Protein AF-A0A816X265-F1 (afdb_monomer)

Radius of gyration: 23.45 Å; Cα contacts (8 Å, |Δi|>4): 28; chains: 1; bounding box: 65×32×49 Å

Sequence (91 aa):
MHWKQKQFATPVAAFASTLPAPPTHVELQPIDYFYAMFGQESIRLLMDQSNLYSVQKDPNKPVRVTEMKMNRFIGVLMMTGVYSFPEQRIF

Mean predicted aligned error: 12.73 Å

Seconda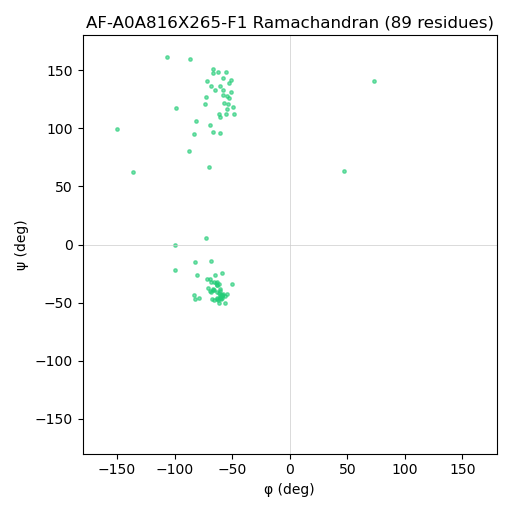ry structure (DSSP, 8-state):
---------PPP-S--SPPPPPP-SPPPPHHHHHHHHH-HHHHHHHHHHHHHHHHHH-TTS-----HHHHHHHHHHHHHHHHS--------

pLDDT: mean 83.76, std 12.98, range [43.03, 97.56]

Organism: NCBI:txid392030

Solvent-accessible surface area (backbone atoms only — not comparable to full-atom values): 5999 Å² total; per-residue (Å²): 135,87,77,78,87,67,78,84,74,78,75,77,76,85,77,82,72,80,78,76,78,76,76,90,60,81,81,69,55,77,68,53,55,52,38,72,75,61,39,69,65,48,55,53,50,52,34,52,53,52,34,53,49,28,38,75,75,36,70,92,63,55,72,71,62,44,69,70,56,50,54,51,50,52,51,50,54,54,47,56,73,73,42,81,71,76,80,77,77,83,124

Foldseek 3Di:
DCPDPDDDDPPDPPPPDDDPDDPPDDDDDPVVVVCVVQNPVNLVVVQVVQQVVQCVVPVVDGPNDDSVNSVVVVVVVVVCVVDPDDPPPPD

InterPro domains:
  IPR029526 PiggyBac transposable element-derived protein [PF13843] (30-87)

Structure (mmCIF, N/CA/C/O backbone):
data_AF-A0A816X265-F1
#
_entry.id   AF-A0A816X265-F1
#
loop_
_atom_site.group_PDB
_atom_site.id
_atom_site.type_symbol
_atom_site.label_atom_id
_atom_site.label_alt_id
_atom_site.label_comp_id
_atom_site.label_asym_id
_atom_site.label_entity_id
_atom_site.label_seq_id
_atom_site.pdbx_PDB_ins_code
_atom_site.Cartn_x
_atom_site.Cartn_y
_atom_site.Cartn_z
_atom_site.occupancy
_atom_site.B_iso_or_equiv
_atom_site.auth_seq_id
_atom_site.auth_comp_id
_atom_site.auth_asym_id
_atom_site.auth_atom_id
_atom_site.pdbx_PDB_model_num
ATOM 1 N N . MET A 1 1 ? 50.536 16.577 14.524 1.00 43.03 1 MET A N 1
ATOM 2 C CA . MET A 1 1 ? 50.134 15.412 13.704 1.00 43.03 1 MET A CA 1
ATOM 3 C C . MET A 1 1 ? 49.428 15.912 12.446 1.00 43.03 1 MET A C 1
ATOM 5 O O . MET A 1 1 ? 48.255 16.249 12.504 1.00 43.03 1 MET A O 1
ATOM 9 N N . HIS A 1 2 ? 50.151 16.027 11.329 1.00 57.09 2 HIS A N 1
ATOM 10 C CA . HIS A 1 2 ? 49.587 16.386 10.021 1.00 57.09 2 HIS A CA 1
ATOM 11 C C . HIS A 1 2 ? 49.123 15.114 9.309 1.00 57.09 2 HIS A C 1
ATOM 13 O O . HIS A 1 2 ? 49.848 14.540 8.496 1.00 57.09 2 HIS A O 1
ATOM 19 N N . TRP A 1 3 ? 47.940 14.617 9.664 1.00 59.84 3 TRP A N 1
ATOM 20 C CA . TRP A 1 3 ? 47.332 13.544 8.889 1.00 59.84 3 TRP A CA 1
ATOM 21 C C . TRP A 1 3 ? 46.846 14.1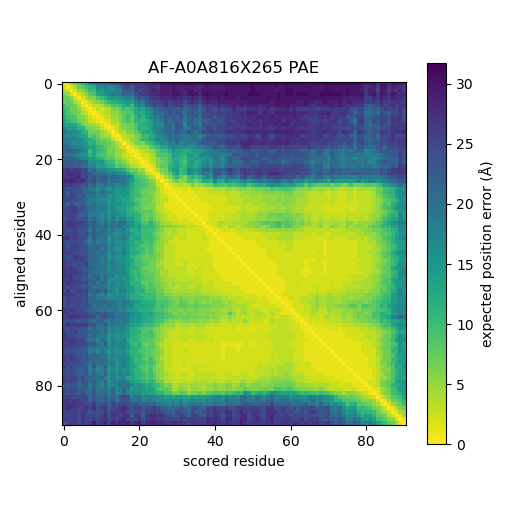42 7.561 1.00 59.84 3 TRP A C 1
ATOM 23 O O . TRP A 1 3 ? 46.257 15.218 7.507 1.00 59.84 3 TRP A O 1
ATOM 33 N N . LYS A 1 4 ? 47.283 13.507 6.477 1.00 60.84 4 LYS A N 1
ATOM 34 C CA . LYS A 1 4 ? 47.405 14.070 5.132 1.00 60.84 4 LYS A CA 1
ATOM 35 C C . LYS A 1 4 ? 46.110 14.710 4.613 1.00 60.84 4 LYS A C 1
ATOM 37 O O . LYS A 1 4 ? 45.138 14.007 4.357 1.00 60.84 4 LYS A O 1
ATOM 42 N N . GLN A 1 5 ? 46.176 16.003 4.292 1.00 65.06 5 GLN A N 1
ATOM 43 C CA . GLN A 1 5 ? 45.273 16.674 3.351 1.00 65.06 5 GLN A CA 1
ATOM 44 C C . GLN A 1 5 ? 45.5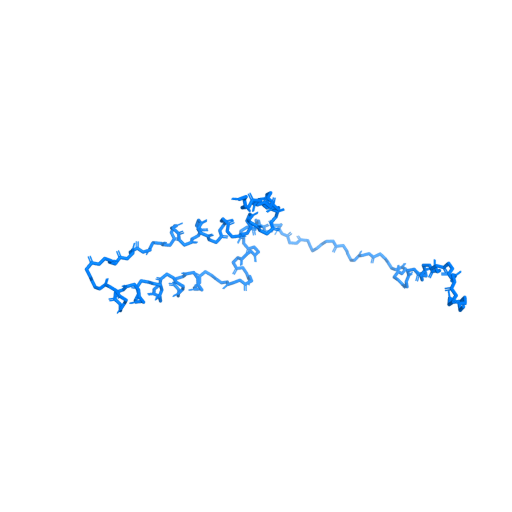62 16.193 1.918 1.00 65.06 5 GLN A C 1
ATOM 46 O O . GLN A 1 5 ? 46.090 16.930 1.088 1.00 65.06 5 GLN A O 1
ATOM 51 N N . LYS A 1 6 ? 45.295 14.921 1.614 1.00 68.25 6 LYS A N 1
ATOM 52 C CA . LYS A 1 6 ? 45.280 14.493 0.213 1.00 68.25 6 LYS A CA 1
ATOM 53 C C . LYS A 1 6 ? 44.003 15.041 -0.418 1.00 68.25 6 LYS A C 1
ATOM 55 O O . LYS A 1 6 ? 42.915 14.714 0.046 1.00 68.25 6 LYS A O 1
ATOM 60 N N . G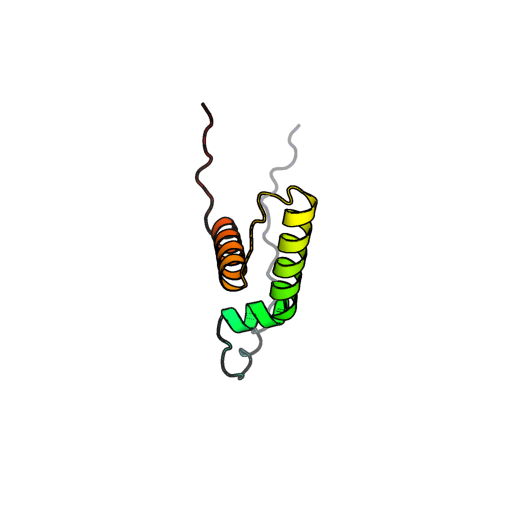LN A 1 7 ? 44.143 15.859 -1.462 1.00 72.56 7 GLN A N 1
ATOM 61 C CA . GLN A 1 7 ? 43.027 16.182 -2.347 1.00 72.56 7 GLN A CA 1
ATOM 62 C C . GLN A 1 7 ? 42.406 14.871 -2.829 1.00 72.56 7 GLN A C 1
ATOM 64 O O . GLN A 1 7 ? 43.111 13.983 -3.315 1.00 72.56 7 GLN A O 1
ATOM 69 N N . PHE A 1 8 ? 41.097 14.736 -2.633 1.00 76.69 8 PHE A N 1
ATOM 70 C CA . PHE A 1 8 ? 40.336 13.618 -3.160 1.00 76.69 8 PHE A CA 1
ATOM 71 C C . PHE A 1 8 ? 40.459 13.639 -4.686 1.00 76.69 8 PHE A C 1
ATOM 73 O O . PHE A 1 8 ? 39.949 14.542 -5.344 1.00 76.69 8 PHE A O 1
ATOM 80 N N . ALA A 1 9 ? 41.188 12.673 -5.240 1.00 79.31 9 ALA A N 1
ATOM 81 C CA . ALA A 1 9 ? 41.226 12.456 -6.674 1.00 79.31 9 ALA A CA 1
ATOM 82 C C . ALA A 1 9 ? 39.984 11.644 -7.036 1.00 79.31 9 ALA A C 1
ATOM 84 O O . ALA A 1 9 ? 39.910 10.457 -6.709 1.00 79.31 9 ALA A O 1
ATOM 85 N N . THR A 1 10 ? 38.999 12.288 -7.663 1.00 75.75 10 THR A N 1
ATOM 86 C CA . THR A 1 10 ? 37.806 11.594 -8.148 1.00 75.75 10 THR A CA 1
ATOM 87 C C . THR A 1 10 ? 38.247 10.491 -9.111 1.00 75.75 10 THR A C 1
ATOM 89 O O . THR A 1 10 ? 38.925 10.795 -10.097 1.00 75.75 10 THR A O 1
ATOM 92 N N . PRO A 1 11 ? 37.916 9.216 -8.844 1.00 80.50 11 PRO A N 1
ATOM 93 C CA . PRO A 1 11 ? 38.242 8.143 -9.766 1.00 80.50 11 PRO A CA 1
ATOM 94 C C . PRO A 1 11 ? 37.545 8.405 -11.102 1.00 80.50 11 PRO A C 1
ATOM 96 O O . PRO A 1 11 ? 36.379 8.802 -11.138 1.00 80.50 11 PRO A O 1
ATOM 99 N N . VAL A 1 12 ? 38.273 8.201 -12.201 1.00 77.69 12 VAL A N 1
ATOM 100 C CA . VAL A 1 12 ? 37.702 8.291 -13.548 1.00 77.69 12 VAL A CA 1
ATOM 101 C C . VAL A 1 12 ? 36.556 7.288 -13.629 1.00 77.69 12 VAL A C 1
ATOM 103 O O . VAL A 1 12 ? 36.728 6.125 -13.257 1.00 77.69 12 VAL A O 1
ATOM 106 N N . ALA A 1 13 ? 35.381 7.743 -14.067 1.00 75.69 13 ALA A N 1
ATOM 107 C CA . ALA A 1 13 ? 34.222 6.880 -14.223 1.00 75.69 13 ALA A CA 1
ATOM 108 C C . ALA A 1 13 ? 34.594 5.707 -15.143 1.00 75.69 13 ALA A C 1
ATOM 110 O O . ALA A 1 13 ? 34.856 5.896 -16.327 1.00 75.69 13 ALA A O 1
ATOM 111 N N . ALA A 1 14 ? 34.640 4.493 -14.588 1.00 74.69 14 ALA A N 1
ATOM 112 C CA . ALA A 1 14 ? 34.983 3.283 -15.340 1.00 74.69 14 ALA A CA 1
ATOM 113 C C . ALA A 1 14 ? 33.900 2.902 -16.367 1.00 74.69 14 ALA A C 1
ATOM 115 O O . ALA A 1 14 ? 34.129 2.080 -17.252 1.00 74.69 14 ALA A O 1
ATOM 116 N N . PHE A 1 15 ? 32.712 3.497 -16.249 1.00 76.94 15 PHE A N 1
ATOM 117 C CA . PHE A 1 15 ? 31.616 3.303 -17.180 1.00 76.94 15 PHE A CA 1
ATOM 118 C C . PHE A 1 15 ? 31.793 4.225 -18.395 1.00 76.94 15 PHE A C 1
ATOM 120 O O . PHE A 1 15 ? 31.427 5.397 -18.357 1.00 76.94 15 PHE A O 1
ATOM 127 N N . ALA A 1 16 ? 32.386 3.682 -19.459 1.00 72.62 16 ALA A N 1
ATOM 128 C CA . ALA A 1 16 ? 32.599 4.365 -20.740 1.00 72.62 16 ALA A CA 1
ATOM 129 C C . ALA A 1 16 ? 31.558 3.988 -21.816 1.00 72.62 16 ALA A C 1
ATOM 131 O O . ALA A 1 16 ? 31.635 4.463 -22.947 1.00 72.62 16 ALA A O 1
ATOM 132 N N . SER A 1 17 ? 30.609 3.106 -21.493 1.00 80.12 17 SER A N 1
ATOM 133 C CA . SER A 1 17 ? 29.559 2.669 -22.415 1.00 80.12 17 SER A CA 1
ATOM 134 C C . SER A 1 17 ? 28.351 3.598 -22.397 1.00 80.12 17 SER A C 1
ATOM 136 O O . SER A 1 17 ? 28.095 4.315 -21.432 1.00 80.12 17 SER A O 1
ATOM 138 N N . THR A 1 18 ? 27.557 3.544 -23.459 1.00 79.75 18 THR A N 1
ATOM 139 C CA . THR A 1 18 ? 26.208 4.101 -23.457 1.00 79.75 18 THR A CA 1
ATOM 140 C C . THR A 1 18 ? 25.292 3.231 -22.600 1.00 79.75 18 THR A C 1
ATOM 142 O O . THR A 1 18 ? 25.396 2.002 -22.599 1.00 79.75 18 THR A O 1
ATOM 145 N N . LEU A 1 19 ? 24.391 3.868 -21.848 1.00 78.44 19 LEU A N 1
ATOM 146 C CA . LEU A 1 19 ? 23.290 3.149 -21.213 1.00 78.44 19 LEU A CA 1
ATOM 147 C C . LEU A 1 19 ? 22.481 2.426 -22.307 1.00 78.44 19 LEU A C 1
ATOM 149 O O . LEU A 1 19 ? 22.341 2.973 -23.408 1.00 78.44 19 LEU A O 1
ATOM 153 N N . PRO A 1 20 ? 21.968 1.211 -22.044 1.00 79.25 20 PRO A N 1
ATOM 154 C CA . PRO A 1 20 ? 21.080 0.547 -22.986 1.00 79.25 20 PRO A CA 1
ATOM 155 C C . PRO A 1 20 ? 19.891 1.457 -23.301 1.00 79.25 20 PRO A C 1
ATOM 157 O O . PRO A 1 20 ? 19.459 2.243 -22.452 1.00 79.25 20 PRO A O 1
ATOM 160 N N . ALA A 1 21 ? 19.369 1.351 -24.525 1.00 74.06 21 ALA A N 1
ATOM 161 C CA . ALA A 1 21 ? 18.138 2.042 -24.879 1.00 74.06 21 ALA A CA 1
ATOM 162 C C . ALA A 1 21 ? 17.052 1.686 -23.845 1.00 74.06 21 ALA A C 1
ATOM 164 O O . ALA A 1 21 ? 16.989 0.521 -23.427 1.00 74.06 21 ALA A O 1
ATOM 165 N N . PRO A 1 22 ? 16.225 2.657 -23.414 1.00 69.44 22 PRO A N 1
ATOM 166 C CA . PRO A 1 22 ? 15.116 2.372 -22.521 1.00 69.44 22 PRO A CA 1
ATOM 167 C C . PRO A 1 22 ? 14.290 1.210 -23.091 1.00 69.44 22 PRO A C 1
ATOM 169 O O . PRO A 1 22 ? 14.130 1.131 -24.316 1.00 69.44 22 PRO A O 1
ATOM 172 N N . PRO A 1 23 ? 13.787 0.294 -22.248 1.00 69.38 23 PRO A N 1
ATOM 173 C CA . PRO A 1 23 ? 12.946 -0.796 -22.718 1.00 69.38 23 PRO A CA 1
ATOM 174 C C . PRO A 1 23 ? 11.804 -0.245 -23.577 1.00 69.38 23 PRO A C 1
ATOM 176 O O . PRO A 1 23 ? 11.121 0.687 -23.172 1.00 69.38 23 PRO A O 1
ATOM 179 N N . THR A 1 24 ? 11.576 -0.828 -24.754 1.00 61.78 24 THR A N 1
ATOM 180 C CA . THR A 1 24 ? 10.562 -0.374 -25.730 1.00 61.78 24 THR A CA 1
ATOM 181 C C . THR A 1 24 ? 9.122 -0.689 -25.301 1.00 61.78 24 THR A C 1
ATOM 183 O O . THR A 1 24 ? 8.183 -0.523 -26.077 1.00 61.78 24 THR A O 1
ATOM 186 N N . HIS A 1 25 ? 8.941 -1.215 -24.090 1.00 63.19 25 HIS A N 1
ATOM 187 C CA . HIS A 1 25 ? 7.631 -1.528 -23.544 1.00 63.19 25 HIS A CA 1
ATOM 188 C C . HIS A 1 25 ? 6.848 -0.236 -23.310 1.00 63.19 25 HIS A C 1
ATOM 190 O O . HIS A 1 25 ? 7.430 0.796 -22.986 1.00 63.19 25 HIS A O 1
ATOM 196 N N . VAL A 1 26 ? 5.523 -0.311 -23.464 1.00 70.12 26 VAL A N 1
ATOM 197 C CA . VAL A 1 26 ? 4.609 0.746 -23.016 1.00 70.12 26 VAL A CA 1
ATOM 198 C C . VAL A 1 26 ? 4.985 1.081 -21.576 1.00 70.12 26 VAL A C 1
ATOM 200 O O . VAL A 1 26 ? 4.965 0.187 -20.728 1.00 70.12 26 VAL A O 1
ATOM 203 N N . GLU A 1 27 ? 5.398 2.324 -21.323 1.00 74.19 27 GLU A N 1
ATOM 204 C CA . GLU A 1 27 ? 5.761 2.762 -19.978 1.00 74.19 27 GLU A CA 1
ATOM 205 C C . GLU A 1 27 ? 4.583 2.470 -19.047 1.00 74.19 27 GLU A C 1
ATOM 207 O O . GLU A 1 27 ? 3.467 2.966 -19.236 1.00 74.19 27 GLU A O 1
ATOM 212 N N . LEU A 1 28 ? 4.826 1.591 -18.076 1.00 79.44 28 LEU A N 1
ATOM 213 C CA . LEU A 1 28 ? 3.849 1.268 -17.052 1.00 79.44 28 LEU A CA 1
ATOM 214 C C . LEU A 1 28 ? 3.549 2.535 -16.249 1.00 79.44 28 LEU A C 1
ATOM 216 O O . LEU A 1 28 ? 4.418 3.393 -16.063 1.00 79.44 28 LEU A O 1
ATOM 220 N N . GLN A 1 29 ? 2.326 2.670 -15.743 1.00 88.12 29 GLN A N 1
ATOM 221 C CA . GLN A 1 29 ? 2.040 3.785 -14.852 1.00 88.12 29 GLN A CA 1
ATOM 222 C C . GLN A 1 29 ? 2.840 3.602 -13.551 1.00 88.12 29 GLN A C 1
ATOM 224 O O . GLN A 1 29 ? 3.094 2.468 -13.138 1.00 88.12 29 GLN A O 1
ATOM 229 N N . PRO A 1 30 ? 3.221 4.682 -12.845 1.00 88.94 30 PRO A N 1
ATOM 230 C CA . PRO A 1 30 ? 3.984 4.577 -11.596 1.00 88.94 30 PRO A CA 1
ATOM 231 C C . PRO A 1 30 ? 3.385 3.594 -10.576 1.00 88.94 30 PRO A C 1
ATOM 233 O O . PRO A 1 30 ? 4.107 2.901 -9.862 1.00 88.94 30 PRO A O 1
ATOM 236 N N . ILE A 1 31 ? 2.054 3.500 -10.539 1.00 89.69 31 ILE A N 1
ATOM 237 C CA . ILE A 1 31 ? 1.331 2.574 -9.667 1.00 89.69 31 ILE A CA 1
ATOM 238 C C . ILE A 1 31 ? 1.528 1.098 -10.055 1.00 89.69 31 ILE A C 1
ATOM 240 O O . ILE A 1 31 ? 1.574 0.232 -9.184 1.00 89.69 31 ILE A O 1
ATOM 244 N N . ASP A 1 32 ? 1.705 0.801 -11.338 1.00 90.31 32 ASP A N 1
ATOM 245 C CA . ASP A 1 32 ? 1.913 -0.561 -11.827 1.00 90.31 32 ASP A CA 1
ATOM 246 C C . ASP A 1 32 ? 3.300 -1.073 -11.421 1.00 90.31 32 ASP A C 1
ATOM 248 O O . ASP A 1 32 ? 3.435 -2.225 -11.017 1.00 90.31 32 ASP A O 1
ATOM 252 N N . TYR A 1 33 ? 4.323 -0.209 -11.427 1.00 90.50 33 TYR A N 1
ATOM 253 C CA . TYR A 1 33 ? 5.644 -0.545 -10.882 1.00 90.50 33 TYR A CA 1
ATOM 254 C C . TYR A 1 33 ? 5.584 -0.863 -9.389 1.00 90.50 33 TYR A C 1
ATOM 256 O O . TYR A 1 33 ? 6.202 -1.824 -8.927 1.00 90.50 33 TYR A O 1
ATOM 264 N N . PHE A 1 34 ? 4.814 -0.081 -8.631 1.00 91.19 34 PHE A N 1
ATOM 265 C CA . PHE A 1 34 ? 4.606 -0.337 -7.211 1.00 91.19 34 PHE A CA 1
ATOM 266 C C . PHE A 1 34 ? 3.971 -1.718 -6.984 1.00 91.19 34 PHE A C 1
ATOM 268 O O . PHE A 1 34 ? 4.475 -2.509 -6.183 1.00 91.19 34 PHE A O 1
ATOM 275 N N . TYR A 1 35 ? 2.918 -2.053 -7.734 1.00 91.69 35 TYR A N 1
ATOM 276 C CA . TYR A 1 35 ? 2.284 -3.368 -7.639 1.00 91.69 35 TYR A CA 1
ATOM 277 C C . TYR A 1 35 ? 3.150 -4.507 -8.179 1.00 91.69 35 TYR A C 1
ATOM 279 O O . TYR A 1 35 ? 3.050 -5.612 -7.658 1.00 91.69 35 TYR A O 1
ATOM 287 N N . ALA A 1 36 ? 4.025 -4.267 -9.155 1.00 90.31 36 ALA A N 1
ATOM 288 C CA . ALA A 1 36 ? 4.987 -5.267 -9.614 1.00 90.31 36 ALA A CA 1
ATOM 289 C C . ALA A 1 36 ? 6.015 -5.625 -8.526 1.00 90.31 36 ALA A C 1
ATOM 291 O O . ALA A 1 36 ? 6.4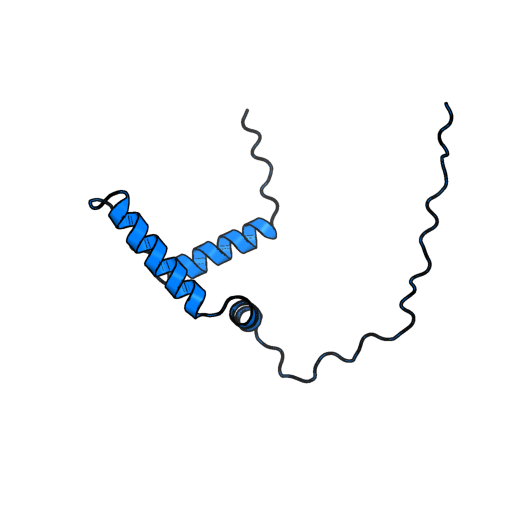63 -6.767 -8.458 1.00 90.31 36 ALA A O 1
ATOM 292 N N . MET A 1 37 ? 6.371 -4.670 -7.660 1.00 88.00 37 MET A N 1
ATOM 293 C CA . MET A 1 37 ? 7.315 -4.886 -6.561 1.00 88.00 37 MET A CA 1
ATOM 294 C C . MET A 1 37 ? 6.657 -5.512 -5.326 1.00 88.00 37 MET A C 1
ATOM 296 O O . MET A 1 37 ? 7.209 -6.440 -4.740 1.00 88.00 37 MET A O 1
ATOM 300 N N . PHE A 1 38 ? 5.503 -4.990 -4.906 1.00 85.00 38 PHE A N 1
ATOM 301 C CA . PHE A 1 38 ? 4.864 -5.385 -3.647 1.00 85.00 38 PHE A CA 1
ATOM 302 C C . PHE A 1 38 ? 3.730 -6.395 -3.822 1.00 85.00 38 PHE A C 1
ATOM 304 O O . PHE A 1 38 ? 3.412 -7.099 -2.871 1.00 85.00 38 PHE A O 1
ATOM 311 N N . GLY A 1 39 ? 3.125 -6.493 -5.005 1.00 90.19 39 GLY A N 1
ATOM 312 C CA . GLY A 1 39 ? 1.932 -7.299 -5.260 1.00 90.19 39 GLY A CA 1
ATOM 313 C C . GLY A 1 39 ? 0.658 -6.686 -4.667 1.00 90.19 39 GLY A C 1
ATOM 314 O O . GLY A 1 39 ? 0.645 -6.171 -3.549 1.00 90.19 39 GLY A O 1
ATOM 315 N N . GLN A 1 40 ? -0.458 -6.775 -5.395 1.00 90.31 40 GLN A N 1
ATOM 316 C CA . GLN A 1 40 ? -1.766 -6.341 -4.876 1.00 90.31 40 GLN A CA 1
ATOM 317 C C . GLN A 1 40 ? -2.219 -7.175 -3.667 1.00 90.31 40 GLN A C 1
ATOM 319 O O . GLN A 1 40 ? -2.849 -6.657 -2.745 1.00 90.31 40 GLN A O 1
ATOM 324 N N . GLU A 1 41 ? -1.866 -8.461 -3.636 1.00 94.19 41 GLU A N 1
ATOM 325 C CA . GLU A 1 41 ? -2.232 -9.374 -2.548 1.00 94.19 41 GLU A CA 1
ATOM 326 C C . GLU A 1 41 ? -1.622 -8.965 -1.204 1.00 94.19 41 GLU A C 1
ATOM 328 O O . GLU A 1 41 ? -2.269 -9.107 -0.166 1.00 94.19 41 GLU A O 1
ATOM 333 N N . SER A 1 42 ? -0.429 -8.367 -1.215 1.00 93.75 42 SER A N 1
ATOM 334 C CA . SER A 1 42 ? 0.228 -7.885 0.002 1.00 93.75 42 SER A CA 1
ATOM 335 C C . SER A 1 42 ? -0.585 -6.806 0.708 1.00 93.75 42 SER A C 1
ATOM 337 O O . SER A 1 42 ? -0.621 -6.764 1.935 1.00 93.75 42 SER A O 1
ATOM 339 N N . ILE A 1 43 ? -1.299 -5.960 -0.038 1.00 94.31 43 ILE A N 1
ATOM 340 C CA . ILE A 1 43 ? -2.151 -4.916 0.548 1.00 94.31 43 ILE A CA 1
ATOM 341 C C . ILE A 1 43 ? -3.349 -5.534 1.261 1.00 94.31 43 ILE A C 1
ATOM 343 O O . ILE A 1 43 ? -3.693 -5.110 2.368 1.00 94.31 43 ILE A O 1
ATOM 347 N N . ARG A 1 44 ? -3.950 -6.568 0.663 1.00 94.88 44 ARG A N 1
ATOM 348 C CA . ARG A 1 44 ? -5.036 -7.326 1.297 1.00 94.88 44 ARG A CA 1
ATOM 349 C C . ARG A 1 44 ? -4.549 -8.014 2.564 1.00 94.88 44 ARG A C 1
ATOM 351 O O . ARG A 1 44 ? -5.171 -7.854 3.607 1.00 94.88 44 ARG A O 1
ATOM 358 N N . LEU A 1 45 ? -3.388 -8.665 2.507 1.00 96.50 45 LEU A N 1
ATOM 359 C CA . LEU A 1 45 ? -2.791 -9.309 3.674 1.00 96.50 45 LEU A CA 1
ATOM 360 C C . LEU A 1 45 ? -2.536 -8.308 4.811 1.00 96.50 45 LEU A C 1
ATOM 362 O O . LEU A 1 45 ? -2.898 -8.572 5.957 1.00 96.50 45 LEU A O 1
ATOM 366 N N . LEU A 1 46 ? -1.964 -7.140 4.507 1.00 96.12 46 LEU A N 1
ATOM 367 C CA . LEU A 1 46 ? -1.740 -6.080 5.494 1.00 96.12 46 LEU A CA 1
ATOM 368 C C . LEU A 1 46 ? -3.053 -5.598 6.119 1.00 96.12 46 LEU A C 1
ATOM 370 O O . LEU A 1 46 ? -3.119 -5.405 7.335 1.00 96.12 46 LEU A O 1
ATOM 374 N N . MET A 1 47 ? -4.097 -5.411 5.311 1.00 96.12 47 MET A N 1
ATOM 375 C CA . MET A 1 47 ? -5.426 -5.020 5.781 1.00 96.12 47 MET A CA 1
ATOM 376 C C . MET A 1 47 ? -6.022 -6.074 6.720 1.00 96.12 47 MET A C 1
ATOM 378 O O . MET A 1 47 ? -6.450 -5.729 7.825 1.00 96.12 47 MET A O 1
ATOM 382 N N . ASP A 1 48 ? -6.025 -7.339 6.307 1.00 96.81 48 ASP A N 1
ATOM 383 C CA . ASP A 1 48 ? -6.628 -8.439 7.059 1.00 96.81 48 ASP A CA 1
ATOM 384 C C . ASP A 1 48 ? -5.925 -8.643 8.401 1.00 96.81 48 ASP A C 1
ATOM 386 O O . ASP A 1 48 ? -6.578 -8.688 9.445 1.00 96.81 48 ASP A O 1
ATOM 390 N N . GLN A 1 49 ? -4.589 -8.662 8.400 1.00 97.56 49 GLN A N 1
ATOM 391 C CA . GLN A 1 49 ? -3.803 -8.810 9.625 1.00 97.56 49 GLN A CA 1
ATOM 392 C C . GLN A 1 49 ? -3.940 -7.599 10.552 1.00 97.56 49 GLN A C 1
ATOM 394 O O . GLN A 1 49 ? -4.066 -7.764 11.765 1.00 97.56 49 GLN A O 1
ATOM 399 N N . SER A 1 50 ? -3.995 -6.379 10.006 1.00 97.00 50 SER A N 1
ATOM 400 C CA . SER A 1 50 ? -4.221 -5.169 10.811 1.00 97.00 50 SER A CA 1
ATOM 401 C C . SER A 1 50 ? -5.594 -5.183 11.485 1.00 97.00 50 SER A C 1
ATOM 403 O O . SER A 1 50 ? -5.728 -4.810 12.652 1.00 97.00 50 SER A O 1
ATOM 405 N N . ASN A 1 51 ? -6.623 -5.637 10.767 1.00 97.19 51 ASN A N 1
ATOM 406 C CA . ASN A 1 51 ? -7.968 -5.772 11.312 1.00 97.19 51 ASN A CA 1
ATOM 407 C C . ASN A 1 51 ? -8.043 -6.857 12.384 1.00 97.19 51 ASN A C 1
ATOM 409 O O . ASN A 1 51 ? -8.579 -6.588 13.462 1.00 97.19 51 ASN A O 1
ATOM 413 N N . LEU A 1 52 ? -7.468 -8.033 12.116 1.00 97.44 52 LEU A N 1
ATOM 414 C CA . LEU A 1 52 ? -7.392 -9.139 13.066 1.00 97.44 52 LEU A CA 1
ATOM 415 C C . LEU A 1 52 ? -6.708 -8.695 14.362 1.00 97.44 52 LEU A C 1
ATOM 417 O O . LEU A 1 52 ? -7.272 -8.851 15.444 1.00 97.44 52 LEU A O 1
ATOM 421 N N . TYR A 1 53 ? -5.544 -8.055 14.245 1.00 97.38 53 TYR A N 1
ATOM 422 C CA . TYR A 1 53 ? -4.821 -7.519 15.391 1.00 97.38 53 TYR A CA 1
ATOM 423 C C . TYR A 1 53 ? -5.631 -6.459 16.146 1.00 97.38 53 TYR A C 1
ATOM 425 O O . TYR A 1 53 ? -5.622 -6.437 17.374 1.00 97.38 53 TYR A O 1
ATOM 433 N N . SER A 1 54 ? -6.381 -5.597 15.447 1.00 96.81 54 SER A N 1
ATOM 434 C CA . SER A 1 54 ? -7.208 -4.586 16.118 1.00 96.81 54 SER A CA 1
ATOM 435 C C . SER A 1 54 ? -8.268 -5.209 17.029 1.00 96.81 54 SER A C 1
ATOM 437 O O . SER A 1 54 ? -8.454 -4.736 18.146 1.00 96.81 54 SER A O 1
ATOM 439 N N . VAL A 1 55 ? -8.894 -6.307 16.591 1.00 96.75 55 VAL A N 1
ATOM 440 C CA . VAL A 1 55 ? -9.877 -7.053 17.389 1.00 96.75 55 VAL A CA 1
ATOM 441 C C . VAL A 1 55 ? -9.197 -7.762 18.557 1.00 96.75 55 VAL A C 1
ATOM 443 O O . VAL A 1 55 ? -9.732 -7.757 19.659 1.00 96.75 55 VAL A O 1
ATOM 446 N N . GLN A 1 56 ? -8.010 -8.337 18.343 1.00 96.62 56 GLN A N 1
ATOM 447 C CA . GLN A 1 56 ? -7.226 -8.969 19.411 1.00 96.62 56 GLN A CA 1
ATOM 448 C C . GLN A 1 56 ? -6.797 -7.966 20.490 1.00 96.62 56 GLN A C 1
ATOM 450 O O . GLN A 1 56 ? -6.728 -8.320 21.664 1.00 96.62 56 GLN A O 1
ATOM 455 N N . LYS A 1 57 ? -6.498 -6.723 20.097 1.00 96.69 57 LYS A N 1
ATOM 456 C CA . LYS A 1 57 ? -6.033 -5.670 21.004 1.00 96.69 57 LYS A CA 1
ATOM 457 C C . LYS A 1 57 ? -7.167 -5.031 21.803 1.00 96.69 57 LYS A C 1
ATOM 459 O O . LYS A 1 57 ? -7.012 -4.827 23.001 1.00 96.69 57 LYS A O 1
ATOM 464 N N . ASP A 1 58 ? -8.269 -4.685 21.143 1.00 95.12 58 ASP A N 1
ATOM 465 C CA . ASP A 1 58 ? -9.473 -4.163 21.790 1.00 95.12 58 ASP A CA 1
ATOM 466 C C . ASP A 1 58 ? -10.720 -4.554 20.976 1.00 95.12 58 ASP A C 1
ATOM 468 O O . ASP A 1 58 ? -11.066 -3.881 19.995 1.00 95.12 58 ASP A O 1
ATOM 472 N N . PRO A 1 59 ? -11.435 -5.615 21.391 1.00 93.00 59 PRO A N 1
ATOM 473 C CA . PRO A 1 59 ? -12.645 -6.064 20.711 1.00 93.00 59 PRO A CA 1
ATOM 474 C C . PRO A 1 59 ? -13.750 -5.001 20.647 1.00 93.00 59 PRO A C 1
ATOM 476 O O . PRO A 1 59 ? -14.586 -5.044 19.745 1.00 93.00 59 PRO A O 1
ATOM 479 N N . ASN A 1 60 ? -13.762 -4.037 21.576 1.00 95.94 60 ASN A N 1
ATOM 480 C CA . ASN A 1 60 ? -14.789 -2.996 21.639 1.00 95.94 60 ASN A CA 1
ATOM 481 C C . ASN A 1 60 ? -14.509 -1.838 20.673 1.00 95.94 60 ASN A C 1
ATOM 483 O O . ASN A 1 60 ? -15.405 -1.037 20.394 1.00 95.94 60 ASN A O 1
ATOM 487 N N . LYS A 1 61 ? -13.283 -1.741 20.142 1.00 92.94 61 LYS A N 1
ATOM 488 C CA . LYS A 1 61 ? -12.861 -0.652 19.257 1.00 92.94 61 LYS A CA 1
ATOM 489 C C . LYS A 1 61 ? -12.058 -1.151 18.045 1.00 92.94 61 LYS A C 1
ATOM 491 O O . LYS A 1 61 ? -10.907 -0.749 17.851 1.00 92.94 61 LYS A O 1
ATOM 496 N N . PRO A 1 62 ? -12.659 -1.977 17.169 1.00 90.50 62 PRO A N 1
ATOM 497 C CA . PRO A 1 62 ? -11.983 -2.448 15.968 1.00 90.50 62 PRO A CA 1
ATOM 498 C C . PRO A 1 62 ? -11.753 -1.297 14.980 1.00 90.50 62 PRO A C 1
ATOM 500 O O . PRO A 1 62 ? -12.648 -0.494 14.711 1.00 90.50 62 PRO A O 1
ATOM 503 N N . VAL A 1 63 ? -10.558 -1.241 14.388 1.00 90.19 63 VAL A N 1
ATOM 504 C CA . VAL A 1 63 ? -10.154 -0.144 13.487 1.00 90.19 63 VAL A CA 1
ATOM 505 C C . VAL A 1 63 ? -10.878 -0.211 12.136 1.00 90.19 63 VAL A C 1
ATOM 507 O O . VAL A 1 63 ? -11.130 0.831 11.525 1.00 90.19 63 VAL A O 1
ATOM 510 N N . ARG A 1 64 ? -11.242 -1.420 11.679 1.00 92.25 64 ARG A N 1
ATOM 511 C CA . ARG A 1 64 ? -11.933 -1.674 10.397 1.00 92.25 64 ARG A CA 1
ATOM 512 C C . ARG A 1 64 ? -11.269 -0.925 9.231 1.00 92.25 64 ARG A C 1
ATOM 514 O O . ARG A 1 64 ? -11.836 -0.018 8.609 1.00 92.25 64 ARG A O 1
ATOM 521 N N . VAL A 1 65 ? -10.019 -1.286 8.975 1.00 95.62 65 VAL A N 1
ATOM 522 C CA . VAL A 1 65 ? -9.223 -0.857 7.827 1.00 95.62 65 VAL A CA 1
ATOM 523 C C . VAL A 1 65 ? -9.852 -1.403 6.547 1.00 95.62 65 VAL A C 1
ATOM 525 O O . VAL A 1 65 ? -10.197 -2.579 6.477 1.00 95.62 65 VAL A O 1
ATOM 528 N N . THR A 1 66 ? -9.991 -0.540 5.543 1.00 96.38 66 THR A N 1
ATOM 529 C CA . THR A 1 66 ? -10.378 -0.909 4.176 1.00 96.38 66 THR A CA 1
ATOM 530 C C . THR A 1 66 ? -9.162 -0.819 3.261 1.00 96.38 66 THR A C 1
ATOM 532 O O . THR A 1 66 ? -8.210 -0.099 3.573 1.00 96.38 66 THR A O 1
ATOM 535 N N . GLU A 1 67 ? -9.209 -1.469 2.101 1.00 93.81 67 GLU A N 1
ATOM 536 C CA . GLU A 1 67 ? -8.130 -1.421 1.105 1.00 93.81 67 GLU A CA 1
ATOM 537 C C . GLU A 1 67 ? -7.777 0.025 0.713 1.00 93.81 67 GLU A C 1
ATOM 539 O O . GLU A 1 67 ? -6.613 0.413 0.723 1.00 93.81 67 GLU A O 1
ATOM 544 N N . MET A 1 68 ? -8.786 0.881 0.510 1.00 94.88 68 MET A N 1
ATOM 545 C CA . MET A 1 68 ? -8.586 2.314 0.257 1.00 94.88 68 MET A CA 1
ATOM 546 C C . MET A 1 68 ? -7.829 3.021 1.396 1.00 94.88 68 MET A C 1
ATOM 548 O O . MET A 1 68 ? -6.945 3.837 1.133 1.00 94.88 68 MET A O 1
ATOM 552 N N . LYS A 1 69 ? -8.162 2.734 2.664 1.00 95.69 69 LYS A N 1
ATOM 553 C CA . LYS A 1 69 ? -7.460 3.324 3.818 1.00 95.69 69 LYS A CA 1
ATOM 554 C C . LYS A 1 69 ? -6.014 2.838 3.891 1.00 95.69 69 LYS A C 1
ATOM 556 O O . LYS A 1 69 ? -5.138 3.644 4.194 1.00 95.69 69 LYS A O 1
ATOM 561 N N . MET A 1 70 ? -5.771 1.563 3.588 1.00 95.94 70 MET A N 1
ATOM 562 C CA . MET A 1 70 ? -4.426 0.990 3.555 1.00 95.94 70 MET A CA 1
ATOM 563 C C . MET A 1 70 ? -3.580 1.617 2.440 1.00 95.94 70 MET A C 1
ATOM 565 O O . MET A 1 70 ? -2.490 2.112 2.710 1.00 95.94 70 MET A O 1
ATOM 569 N N . ASN A 1 71 ? -4.119 1.717 1.221 1.00 94.62 71 ASN A N 1
ATOM 570 C CA . ASN A 1 71 ? -3.464 2.393 0.095 1.00 94.62 71 ASN A CA 1
ATOM 571 C C . ASN A 1 71 ? -3.113 3.845 0.425 1.00 94.62 71 ASN A C 1
ATOM 573 O O . ASN A 1 71 ? -2.002 4.303 0.166 1.00 94.62 71 ASN A O 1
ATOM 577 N N . ARG A 1 72 ? -4.039 4.573 1.057 1.00 95.38 72 ARG A N 1
ATOM 578 C CA . ARG A 1 72 ? -3.796 5.958 1.469 1.00 95.38 72 ARG A CA 1
ATOM 579 C C . A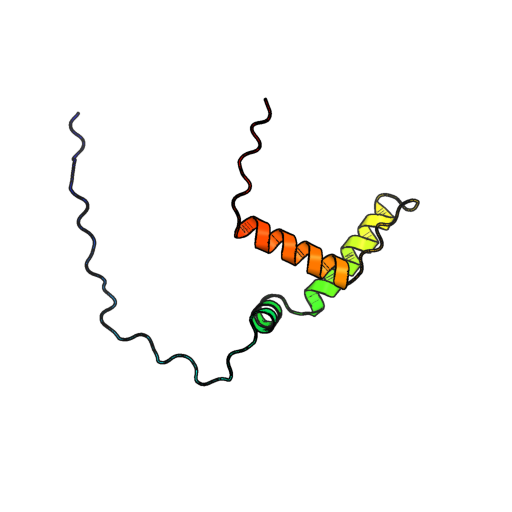RG A 1 72 ? -2.720 6.058 2.548 1.00 95.38 72 ARG A C 1
ATOM 581 O O . ARG A 1 72 ? -1.906 6.972 2.493 1.00 95.38 72 ARG A O 1
ATOM 588 N N . PHE A 1 73 ? -2.705 5.134 3.505 1.00 95.00 73 PHE A N 1
ATOM 589 C CA . PHE A 1 73 ? -1.676 5.076 4.539 1.00 95.00 73 PHE A CA 1
ATOM 590 C C . PHE A 1 73 ? -0.286 4.825 3.940 1.00 95.00 73 PHE A C 1
ATOM 592 O O . PHE A 1 73 ? 0.637 5.583 4.227 1.00 95.00 73 PHE A O 1
ATOM 599 N N . ILE A 1 74 ? -0.154 3.8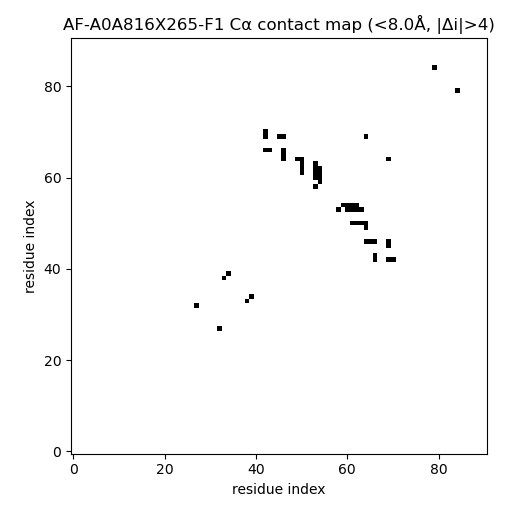48 3.038 1.00 94.38 74 ILE A N 1
ATOM 600 C CA . ILE A 1 74 ? 1.097 3.579 2.311 1.00 94.38 74 ILE A CA 1
ATOM 601 C C . ILE A 1 74 ? 1.532 4.810 1.507 1.00 94.38 74 ILE A C 1
ATOM 603 O O . ILE A 1 74 ? 2.692 5.206 1.576 1.00 94.38 74 ILE A O 1
ATOM 607 N N . GLY A 1 75 ? 0.603 5.468 0.808 1.00 93.38 75 GLY A N 1
ATOM 608 C CA . GLY A 1 75 ? 0.889 6.706 0.082 1.00 93.38 75 GLY A CA 1
ATOM 609 C C . GLY A 1 75 ? 1.430 7.815 0.990 1.00 93.38 75 GLY A C 1
ATOM 610 O O . GLY A 1 75 ? 2.405 8.472 0.636 1.00 93.38 75 GLY A O 1
ATOM 611 N N . VAL A 1 76 ? 0.862 7.990 2.189 1.00 93.81 76 VAL A N 1
ATOM 612 C CA . VAL A 1 76 ? 1.397 8.932 3.188 1.00 93.81 76 VAL A CA 1
ATOM 613 C C . VAL A 1 76 ? 2.820 8.544 3.588 1.00 93.81 76 VAL A C 1
ATOM 615 O O . VAL A 1 76 ? 3.685 9.413 3.579 1.00 93.81 76 VAL A O 1
ATOM 618 N N . LEU A 1 77 ? 3.091 7.266 3.871 1.00 92.19 77 LEU A N 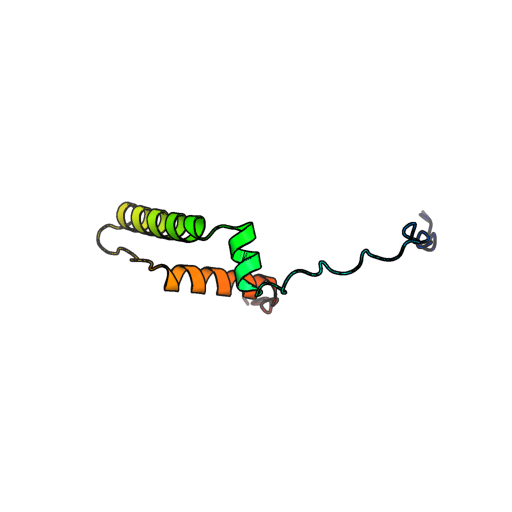1
ATOM 619 C CA . LEU A 1 77 ? 4.440 6.792 4.209 1.00 92.19 77 LEU A CA 1
ATOM 620 C C . LEU A 1 77 ? 5.449 7.068 3.087 1.00 92.19 77 LEU A C 1
ATOM 622 O O . LEU A 1 77 ? 6.539 7.567 3.356 1.00 92.19 77 LEU A O 1
ATOM 626 N N . MET A 1 78 ? 5.087 6.823 1.829 1.00 91.25 78 MET A N 1
ATOM 627 C CA . MET A 1 78 ? 5.953 7.150 0.692 1.00 91.25 78 MET A CA 1
ATOM 628 C C . MET A 1 78 ? 6.255 8.649 0.635 1.00 91.25 78 MET A C 1
ATOM 630 O O . MET A 1 78 ? 7.412 9.043 0.504 1.00 91.25 78 MET A O 1
ATOM 634 N N . MET A 1 79 ? 5.237 9.491 0.821 1.00 90.31 79 MET A N 1
ATOM 635 C CA . MET A 1 79 ? 5.416 10.943 0.869 1.00 90.31 79 MET A CA 1
ATOM 636 C C . MET A 1 79 ? 6.295 11.371 2.048 1.00 90.31 79 MET A C 1
ATOM 638 O O . MET A 1 79 ? 7.093 12.284 1.887 1.00 90.31 79 MET A O 1
ATOM 642 N N . THR A 1 80 ? 6.231 10.688 3.196 1.00 89.31 80 THR A N 1
ATOM 643 C CA . THR A 1 80 ? 7.135 10.962 4.330 1.00 89.31 80 THR A CA 1
ATOM 644 C C . THR A 1 80 ? 8.603 10.650 4.026 1.00 89.31 80 THR A C 1
ATOM 646 O O . THR A 1 80 ? 9.485 11.254 4.622 1.00 89.31 80 THR A O 1
ATOM 649 N N . GLY A 1 81 ? 8.875 9.730 3.094 1.00 86.06 81 GLY A N 1
ATOM 650 C CA . GLY A 1 81 ? 10.231 9.454 2.613 1.00 86.06 81 GLY A CA 1
ATOM 651 C C . GLY A 1 81 ? 10.724 10.463 1.572 1.00 86.06 81 GLY A C 1
ATOM 652 O O . GLY A 1 81 ? 11.926 10.675 1.451 1.00 86.06 81 GLY A O 1
ATOM 653 N N . VAL A 1 82 ? 9.808 11.092 0.827 1.00 87.25 82 VAL A N 1
ATOM 654 C CA . VAL A 1 82 ? 10.126 12.117 -0.184 1.00 87.25 82 VAL A CA 1
ATOM 655 C C . VAL A 1 82 ? 10.300 13.493 0.456 1.00 87.25 82 VAL A C 1
ATOM 657 O O . VAL A 1 82 ? 11.216 14.237 0.109 1.00 87.25 82 VAL A O 1
ATOM 660 N N . TYR A 1 83 ? 9.415 13.840 1.385 1.00 82.88 83 TYR A N 1
ATOM 661 C CA . TYR A 1 83 ? 9.441 15.108 2.095 1.00 82.88 83 TYR A CA 1
ATOM 662 C C . TYR A 1 83 ? 10.095 14.913 3.454 1.00 82.88 83 TYR A C 1
ATOM 664 O O . TYR A 1 83 ? 9.549 14.230 4.318 1.00 82.88 83 TYR A O 1
ATOM 672 N N . SER A 1 84 ? 11.219 15.587 3.684 1.00 71.31 84 SER A N 1
ATOM 673 C CA . SER A 1 84 ? 11.727 15.769 5.039 1.00 71.31 84 SER A CA 1
ATOM 674 C C . SER A 1 84 ? 10.687 16.554 5.832 1.00 71.31 84 SER A C 1
ATOM 676 O O . SER A 1 84 ? 10.446 17.730 5.545 1.00 71.31 84 SER A O 1
ATOM 678 N N . PHE A 1 85 ? 10.056 15.924 6.825 1.00 66.00 85 PHE A N 1
ATOM 679 C CA . PHE A 1 85 ? 9.302 16.697 7.803 1.00 66.00 85 PHE A CA 1
ATOM 680 C C . PHE A 1 85 ? 10.269 17.691 8.448 1.00 66.00 85 PHE A C 1
ATOM 682 O O . PHE A 1 85 ? 11.377 17.287 8.818 1.00 66.00 85 PHE A O 1
ATOM 689 N N . PRO A 1 86 ? 9.898 18.979 8.571 1.00 66.62 86 PRO A N 1
ATOM 690 C CA . PRO A 1 86 ? 10.693 19.893 9.369 1.00 66.62 86 PRO A CA 1
ATOM 691 C C . PRO A 1 86 ? 10.839 19.263 10.751 1.00 66.62 86 PRO A C 1
ATOM 693 O O . PRO A 1 86 ? 9.836 18.833 11.327 1.00 66.62 86 PRO A O 1
ATOM 696 N N . GLU A 1 87 ? 12.077 19.152 11.243 1.00 63.72 87 GLU A N 1
ATOM 697 C CA . GLU A 1 87 ? 12.338 18.667 12.595 1.00 63.72 87 GLU A CA 1
ATOM 698 C C . GLU A 1 87 ? 11.405 19.424 13.536 1.00 63.72 87 GLU A C 1
ATOM 700 O O . GLU A 1 87 ? 11.515 20.646 13.692 1.00 63.72 87 GLU A O 1
ATOM 705 N N . GLN A 1 88 ? 10.439 18.718 14.126 1.00 63.31 88 GLN A N 1
ATOM 706 C CA . GLN A 1 88 ? 9.662 19.297 15.202 1.00 63.31 88 GLN A CA 1
ATOM 707 C C . GLN A 1 88 ? 10.647 19.473 16.350 1.00 63.31 88 GLN A C 1
ATOM 709 O O . GLN A 1 88 ? 10.946 18.525 17.073 1.00 63.31 88 GLN A O 1
ATOM 714 N N . ARG A 1 89 ? 11.202 20.682 16.486 1.00 62.12 89 ARG A N 1
ATOM 715 C CA . ARG A 1 89 ? 11.864 21.098 17.716 1.00 62.12 89 ARG A CA 1
ATOM 716 C C . ARG A 1 89 ? 10.800 21.038 18.800 1.00 62.12 89 ARG A C 1
ATOM 718 O O . ARG A 1 89 ? 9.972 21.938 18.915 1.00 62.12 89 ARG A O 1
ATOM 725 N N . ILE A 1 90 ? 10.775 19.928 19.525 1.00 56.09 90 ILE A N 1
ATOM 726 C CA . ILE A 1 9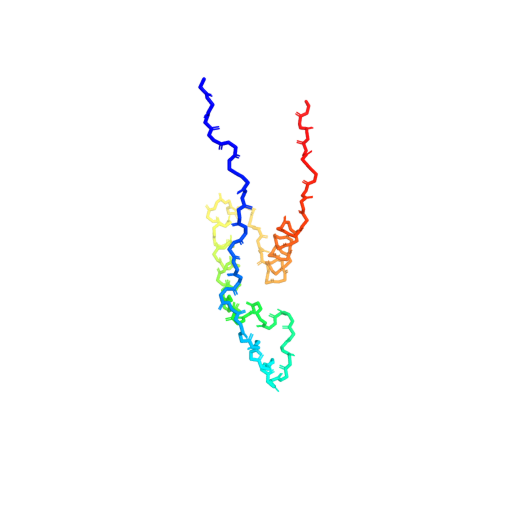0 ? 10.063 19.834 20.790 1.00 56.09 90 ILE A CA 1
ATOM 727 C C . ILE A 1 90 ? 10.872 20.728 21.735 1.00 56.09 90 ILE A C 1
ATOM 729 O O . ILE A 1 90 ? 11.994 20.375 22.098 1.00 56.09 90 ILE A O 1
ATOM 733 N N . PHE A 1 91 ? 10.358 21.933 21.987 1.00 58.78 91 PHE A N 1
ATOM 734 C CA . PHE A 1 91 ? 10.885 22.862 22.987 1.00 58.78 91 PHE A CA 1
ATOM 735 C C . PHE A 1 91 ? 10.322 22.521 24.365 1.00 58.78 91 PHE A C 1
ATOM 737 O O . PHE A 1 91 ? 9.131 22.134 24.424 1.00 58.78 91 PHE A O 1
#